Protein AF-A0A1Y5IGD1-F1 (afdb_monomer_lite)

Foldseek 3Di:
DDDDDDPDDDDDDFDPDDPGPVVVVVVVVVVVVVVVVQVVVCVVVVDHVCVVVVHDDDPDDPPDD

Sequence (65 aa):
EGVPPPPFAPTIEPATFGFVENAERANARASMVGWWALLLVEAVAGKGILELAGVTVGKGINFTF

pLDDT: mean 84.93, std 11.02, range [50.09, 97.38]

Radius of gyration: 24.73 Å; chains: 1; bounding box: 55×29×65 Å

Secondary structure (DSSP, 8-state):
-PPPPPSS---PPPP-SSS-HHHHHHHHHHHHHHHHHHHHHHHHHSS-HHHHTT-----S-----

Structure (mmCIF, N/CA/C/O backbone):
data_AF-A0A1Y5IGD1-F1
#
_entry.id   AF-A0A1Y5IGD1-F1
#
loop_
_atom_site.group_PDB
_atom_site.id
_atom_site.type_symbol
_atom_site.label_atom_id
_atom_site.label_alt_id
_atom_site.label_comp_id
_atom_site.label_asym_id
_atom_site.label_entity_id
_atom_site.label_seq_id
_atom_site.pdbx_PDB_ins_code
_atom_site.Cartn_x
_atom_site.Cartn_y
_atom_site.Cartn_z
_atom_site.occupancy
_atom_site.B_iso_or_equiv
_atom_site.auth_seq_id
_atom_site.auth_comp_id
_atom_site.auth_asym_id
_atom_site.auth_atom_id
_atom_site.pdbx_PDB_model_num
ATOM 1 N N . GLU A 1 1 ? 41.666 16.316 -34.521 1.00 50.09 1 GLU A N 1
ATOM 2 C CA . GLU A 1 1 ? 40.237 16.112 -34.839 1.00 50.09 1 GLU A CA 1
ATOM 3 C C . GLU A 1 1 ? 39.672 15.022 -33.946 1.00 50.09 1 GLU A C 1
ATOM 5 O O . GLU A 1 1 ? 40.378 14.058 -33.674 1.00 50.09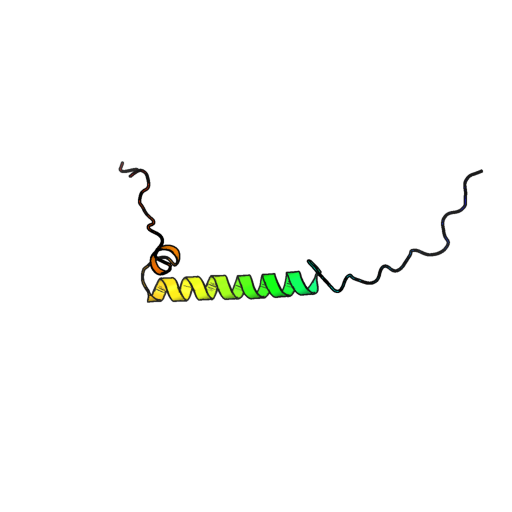 1 GLU A O 1
ATOM 10 N N . GLY A 1 2 ? 38.469 15.228 -33.407 1.00 73.44 2 GLY A N 1
ATOM 11 C CA . GLY A 1 2 ? 37.815 14.300 -32.482 1.00 73.44 2 GLY A CA 1
ATOM 12 C C . GLY A 1 2 ? 36.998 13.236 -33.212 1.00 73.44 2 GLY A C 1
ATOM 13 O O . GLY A 1 2 ? 36.544 13.458 -34.331 1.00 73.44 2 GLY A O 1
ATOM 14 N N . VAL A 1 3 ? 36.832 12.081 -32.565 1.00 79.69 3 VAL A N 1
ATOM 15 C CA . VAL A 1 3 ? 36.079 10.931 -33.088 1.00 79.69 3 VAL A CA 1
ATOM 16 C C . VAL A 1 3 ? 34.624 11.339 -33.356 1.00 79.69 3 VAL A C 1
ATOM 18 O O . VAL A 1 3 ? 34.019 11.980 -32.491 1.00 79.69 3 VAL A O 1
ATOM 21 N N . PRO A 1 4 ? 34.050 10.992 -34.524 1.00 80.50 4 PRO A N 1
ATOM 22 C CA . PRO A 1 4 ? 32.665 11.321 -34.831 1.00 80.50 4 PRO A CA 1
ATOM 23 C C . PRO A 1 4 ? 31.705 10.614 -33.861 1.00 80.50 4 PRO A C 1
ATOM 25 O O . PRO A 1 4 ? 31.968 9.478 -33.452 1.00 80.50 4 PRO A O 1
ATOM 28 N N . PRO A 1 5 ? 30.593 11.265 -33.481 1.00 79.19 5 PRO A N 1
ATOM 29 C CA . PRO A 1 5 ? 29.605 10.654 -32.606 1.00 79.19 5 PRO A CA 1
ATOM 30 C C . PRO A 1 5 ? 28.977 9.415 -33.270 1.00 79.19 5 PRO A C 1
ATOM 32 O O . PRO A 1 5 ? 28.844 9.374 -34.497 1.00 79.19 5 PRO A O 1
ATOM 35 N N . PRO A 1 6 ? 28.595 8.395 -32.479 1.00 80.38 6 PRO A N 1
ATOM 36 C CA . PRO A 1 6 ? 28.010 7.173 -33.009 1.00 80.38 6 PRO A CA 1
ATOM 37 C C . PRO A 1 6 ? 26.703 7.474 -33.766 1.00 80.38 6 PRO A C 1
ATOM 39 O O . PRO A 1 6 ? 25.900 8.284 -33.301 1.00 80.38 6 PRO A O 1
ATOM 42 N N . PRO A 1 7 ? 26.464 6.818 -34.916 1.00 79.12 7 PRO A N 1
ATOM 43 C CA . PRO A 1 7 ? 25.348 7.138 -35.810 1.00 79.12 7 PRO A CA 1
ATOM 44 C C . PRO A 1 7 ? 23.966 6.784 -35.243 1.00 79.12 7 PRO A C 1
ATOM 46 O O . PRO A 1 7 ? 22.959 7.248 -35.770 1.00 79.12 7 PRO A O 1
ATOM 49 N N . PHE A 1 8 ? 23.901 5.980 -34.177 1.00 78.94 8 PHE A N 1
ATOM 50 C CA . PHE A 1 8 ? 22.651 5.533 -33.571 1.00 78.94 8 PHE A CA 1
ATOM 51 C C . PHE A 1 8 ? 22.730 5.589 -32.048 1.00 78.94 8 PHE A C 1
ATOM 53 O O . PHE A 1 8 ? 23.742 5.221 -31.449 1.00 78.94 8 PHE A O 1
ATOM 60 N N . ALA A 1 9 ? 21.634 6.022 -31.425 1.00 77.50 9 ALA A N 1
ATOM 61 C CA . ALA A 1 9 ? 21.452 5.886 -29.990 1.00 77.50 9 ALA A CA 1
ATOM 62 C C . ALA A 1 9 ? 21.208 4.402 -29.654 1.00 77.50 9 ALA A C 1
ATOM 64 O O . ALA A 1 9 ? 20.387 3.765 -30.320 1.00 77.50 9 ALA A O 1
ATOM 65 N N . PRO A 1 10 ? 21.890 3.830 -28.647 1.00 74.50 10 PRO A N 1
ATOM 66 C CA . PRO A 1 10 ? 21.625 2.465 -28.224 1.00 74.50 10 PRO A CA 1
ATOM 67 C C . PRO A 1 10 ? 20.213 2.375 -27.635 1.00 74.50 10 PRO A C 1
ATOM 69 O O . PRO A 1 10 ? 19.872 3.078 -26.684 1.00 74.50 10 PRO A O 1
ATOM 72 N N . THR A 1 11 ? 19.384 1.498 -28.196 1.00 73.00 11 THR A N 1
ATOM 73 C CA . THR A 1 11 ? 18.097 1.118 -27.611 1.00 73.00 11 THR A CA 1
ATOM 74 C C . THR A 1 11 ? 18.359 0.211 -26.416 1.00 73.00 11 THR A C 1
ATOM 76 O O . THR A 1 11 ? 18.702 -0.957 -26.583 1.00 73.00 11 THR A O 1
ATOM 79 N N . ILE A 1 12 ? 18.243 0.760 -25.208 1.00 72.81 12 ILE A N 1
ATOM 80 C CA . ILE A 1 12 ? 18.333 -0.016 -23.970 1.00 72.81 12 ILE A CA 1
ATOM 81 C C . ILE A 1 12 ? 16.984 -0.707 -23.759 1.00 72.81 12 ILE A C 1
ATOM 83 O O . ILE A 1 12 ? 15.956 -0.038 -23.650 1.00 72.81 12 ILE A O 1
ATOM 87 N N . GLU A 1 13 ? 16.978 -2.040 -23.726 1.00 75.75 13 GLU A N 1
ATOM 88 C CA . GLU A 1 13 ? 15.782 -2.794 -23.355 1.00 75.75 13 GLU A CA 1
ATOM 89 C C . GLU A 1 13 ? 15.424 -2.507 -21.889 1.00 75.75 13 GLU A C 1
ATOM 91 O O . GLU A 1 13 ? 16.315 -2.467 -21.032 1.00 75.75 13 GLU A O 1
ATOM 96 N N . PRO A 1 14 ? 14.138 -2.284 -21.568 1.00 76.44 14 PRO A N 1
ATOM 97 C CA . PRO A 1 14 ? 13.737 -2.017 -20.199 1.00 76.44 14 PRO A CA 1
ATOM 98 C C . PRO A 1 14 ? 14.067 -3.228 -19.325 1.00 76.44 14 PRO A C 1
ATOM 100 O O . PRO A 1 14 ? 13.736 -4.369 -19.659 1.00 76.44 14 PRO A O 1
ATOM 103 N N . ALA A 1 15 ? 14.704 -2.974 -18.181 1.00 76.75 15 ALA A N 1
ATOM 104 C CA . ALA A 1 15 ? 14.967 -4.016 -17.203 1.00 76.75 15 ALA A CA 1
ATOM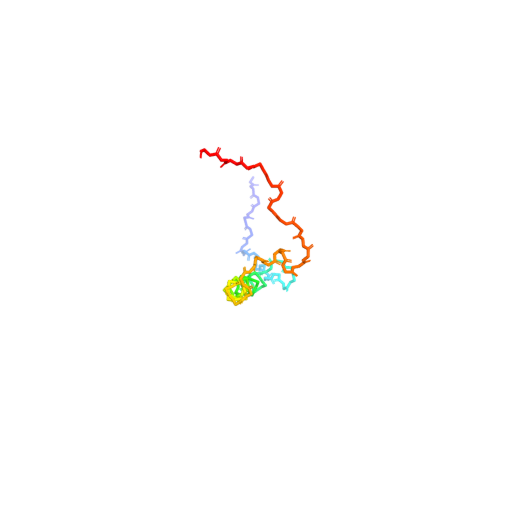 105 C C . ALA A 1 15 ? 13.644 -4.690 -16.808 1.00 76.75 15 ALA A C 1
ATOM 107 O O . ALA A 1 15 ? 12.635 -4.023 -16.578 1.00 76.75 15 ALA A O 1
ATOM 108 N N . THR A 1 16 ? 13.640 -6.020 -16.748 1.00 77.44 16 THR A N 1
ATOM 109 C CA . THR A 1 16 ? 12.452 -6.815 -16.391 1.00 77.44 16 THR A CA 1
ATOM 110 C C . THR A 1 16 ? 12.431 -7.200 -14.911 1.00 77.44 16 THR A C 1
ATOM 112 O O . THR A 1 16 ? 11.419 -7.694 -14.421 1.00 77.44 16 THR A O 1
ATOM 115 N N . PHE A 1 17 ? 13.537 -6.982 -14.192 1.00 77.31 17 PHE A N 1
ATOM 116 C CA . PHE A 1 17 ? 13.723 -7.410 -12.808 1.00 77.31 17 PHE A CA 1
ATOM 117 C C . PHE A 1 17 ? 14.181 -6.251 -11.914 1.00 77.31 17 PHE A C 1
ATOM 119 O O . PHE A 1 17 ? 15.072 -5.491 -12.288 1.00 77.31 17 PHE A O 1
ATOM 126 N N . GLY A 1 18 ? 13.587 -6.140 -10.722 1.00 84.56 18 GLY A N 1
ATOM 127 C CA . GLY A 1 18 ? 13.883 -5.098 -9.733 1.00 84.56 18 GLY A CA 1
ATOM 128 C C . GLY A 1 18 ? 12.825 -3.991 -9.675 1.00 84.56 18 GLY A C 1
ATOM 129 O O . GLY A 1 18 ? 11.639 -4.238 -9.900 1.00 84.56 18 GLY A O 1
ATOM 130 N N . PHE A 1 19 ? 13.260 -2.768 -9.359 1.00 83.19 19 PHE A N 1
ATOM 131 C CA . PHE A 1 19 ? 12.420 -1.562 -9.358 1.00 83.19 19 PHE A CA 1
ATOM 132 C C . PHE A 1 19 ? 12.207 -1.071 -10.790 1.00 83.19 19 PHE A C 1
ATOM 134 O O . PHE A 1 19 ? 12.821 -0.116 -11.254 1.00 83.19 19 PHE A O 1
ATOM 141 N N . VAL A 1 20 ? 11.388 -1.818 -11.516 1.00 87.69 20 VAL A N 1
ATOM 142 C CA . VAL A 1 20 ? 10.998 -1.523 -12.893 1.00 87.69 20 VAL A CA 1
ATOM 143 C C . VAL A 1 20 ? 9.645 -0.825 -12.871 1.00 87.69 20 VAL A C 1
ATOM 145 O O . VAL A 1 20 ? 8.831 -1.107 -11.990 1.00 87.69 20 VAL A O 1
ATOM 148 N N . GLU A 1 21 ? 9.353 0.029 -13.853 1.00 87.00 21 GLU A N 1
ATOM 149 C CA . GLU A 1 21 ? 8.144 0.871 -13.823 1.00 87.00 21 GLU A CA 1
ATOM 150 C C . GLU A 1 21 ? 6.849 0.056 -13.629 1.00 87.00 21 GLU A C 1
ATOM 152 O O . GLU A 1 21 ? 5.932 0.465 -12.916 1.00 87.00 21 GLU A O 1
ATOM 157 N N . ASN A 1 22 ? 6.786 -1.150 -14.202 1.00 88.00 22 ASN A N 1
ATOM 158 C CA . ASN A 1 22 ? 5.656 -2.060 -14.009 1.00 88.00 22 ASN A CA 1
ATOM 159 C C . ASN A 1 22 ? 5.517 -2.538 -12.554 1.00 88.00 22 ASN A C 1
ATOM 161 O O . ASN A 1 22 ? 4.401 -2.582 -12.032 1.00 88.00 22 ASN A O 1
ATOM 165 N N . ALA A 1 23 ? 6.628 -2.880 -11.897 1.00 90.62 23 ALA A N 1
ATOM 166 C CA . ALA A 1 23 ? 6.642 -3.319 -10.504 1.00 90.62 23 ALA A CA 1
ATOM 167 C C . ALA A 1 23 ? 6.306 -2.160 -9.558 1.00 90.62 23 ALA A C 1
ATOM 169 O O . ALA A 1 23 ? 5.504 -2.322 -8.640 1.00 90.62 23 ALA A O 1
ATOM 170 N N . GLU A 1 24 ? 6.842 -0.969 -9.818 1.00 92.50 24 GLU A N 1
ATOM 171 C CA . GLU A 1 24 ? 6.530 0.235 -9.046 1.00 92.50 24 GLU A CA 1
ATOM 172 C C . GLU A 1 24 ? 5.055 0.620 -9.173 1.00 92.50 24 GLU A C 1
ATOM 174 O O . GLU A 1 24 ? 4.385 0.869 -8.168 1.00 92.50 24 GLU A O 1
ATOM 179 N N . ARG A 1 25 ? 4.504 0.579 -10.392 1.00 93.75 25 ARG A N 1
ATOM 180 C CA . ARG A 1 25 ? 3.082 0.843 -10.639 1.00 93.75 25 ARG A CA 1
ATOM 181 C C . ARG A 1 25 ? 2.183 -0.180 -9.941 1.00 93.75 25 ARG A C 1
ATOM 183 O O . ARG A 1 25 ? 1.128 0.196 -9.428 1.00 93.75 25 ARG A O 1
ATOM 190 N N . ALA A 1 26 ? 2.576 -1.453 -9.906 1.00 93.62 26 ALA A N 1
ATOM 191 C CA . ALA A 1 26 ? 1.844 -2.487 -9.177 1.00 93.62 26 ALA A CA 1
ATOM 192 C C . ALA A 1 26 ? 1.893 -2.255 -7.657 1.00 93.62 26 ALA A C 1
ATOM 194 O O . ALA A 1 26 ? 0.843 -2.242 -7.011 1.00 93.62 26 ALA A O 1
ATOM 195 N N . ASN A 1 27 ? 3.078 -1.982 -7.105 1.00 95.75 27 ASN A N 1
ATOM 196 C CA . ASN A 1 27 ? 3.262 -1.691 -5.682 1.00 95.75 27 ASN A CA 1
ATOM 197 C C . ASN A 1 27 ? 2.487 -0.442 -5.244 1.00 95.75 27 ASN A C 1
ATOM 199 O O . ASN A 1 27 ? 1.841 -0.460 -4.199 1.00 95.75 27 ASN A O 1
ATOM 203 N N . ALA A 1 28 ? 2.481 0.613 -6.061 1.00 95.88 28 ALA A N 1
ATOM 204 C CA . ALA A 1 28 ? 1.727 1.833 -5.785 1.00 95.88 28 ALA A CA 1
ATOM 205 C C . ALA A 1 28 ? 0.208 1.594 -5.776 1.00 95.88 28 ALA A C 1
ATOM 207 O O . ALA A 1 28 ? -0.507 2.110 -4.922 1.00 95.88 28 ALA A O 1
ATOM 208 N N . ARG A 1 29 ? -0.315 0.778 -6.698 1.00 97.06 29 ARG A N 1
ATOM 209 C CA . ARG A 1 29 ? -1.745 0.421 -6.696 1.00 97.06 29 ARG A CA 1
ATOM 210 C C . ARG A 1 29 ? -2.110 -0.413 -5.471 1.00 97.06 29 ARG A C 1
ATOM 212 O O . ARG A 1 29 ? -3.134 -0.155 -4.842 1.00 97.06 29 ARG A O 1
ATOM 219 N N . ALA A 1 30 ? -1.264 -1.379 -5.118 1.00 97.12 30 ALA A N 1
ATOM 220 C CA . ALA A 1 30 ? -1.455 -2.195 -3.927 1.00 97.12 30 ALA A CA 1
ATOM 221 C C . ALA A 1 30 ? -1.415 -1.348 -2.646 1.00 97.12 30 ALA A C 1
ATOM 223 O O . ALA A 1 30 ? -2.253 -1.549 -1.769 1.00 97.12 30 ALA A O 1
ATOM 224 N N . SER A 1 31 ? -0.513 -0.366 -2.551 1.00 96.81 31 SER A N 1
ATOM 225 C CA . SER A 1 31 ? -0.430 0.517 -1.384 1.00 96.81 31 SER A CA 1
ATOM 226 C C . SER A 1 31 ? -1.647 1.436 -1.255 1.00 96.81 31 SER A C 1
ATOM 228 O O . SER A 1 31 ? -2.157 1.597 -0.148 1.00 96.81 31 SER A O 1
ATOM 230 N N . MET A 1 32 ? -2.177 1.969 -2.364 1.00 97.12 32 MET A N 1
ATOM 231 C CA . MET A 1 32 ? -3.410 2.770 -2.352 1.00 97.12 32 MET A CA 1
ATOM 232 C C . MET A 1 32 ? -4.604 1.970 -1.822 1.00 97.12 32 MET A C 1
ATOM 234 O O . MET A 1 32 ? -5.345 2.457 -0.969 1.00 97.12 32 MET A O 1
ATOM 238 N N . VAL A 1 33 ? -4.784 0.733 -2.297 1.00 97.38 33 VAL A N 1
ATOM 239 C CA . VAL A 1 33 ? -5.861 -0.149 -1.819 1.00 97.38 33 VAL A CA 1
ATOM 240 C C . VAL A 1 33 ? -5.623 -0.561 -0.365 1.00 97.38 33 VAL A C 1
ATOM 242 O O . VAL A 1 33 ? -6.550 -0.524 0.442 1.00 97.38 33 VAL A O 1
ATOM 245 N N . GLY A 1 34 ? -4.382 -0.905 -0.014 1.00 96.25 34 GLY A N 1
ATOM 246 C CA . GLY A 1 34 ? -3.995 -1.294 1.340 1.00 96.25 34 GLY A CA 1
ATOM 247 C C . GLY A 1 34 ? -4.258 -0.196 2.367 1.00 96.25 34 GLY A C 1
ATOM 248 O O . GLY A 1 34 ? -4.774 -0.489 3.440 1.00 96.25 34 GLY A O 1
ATOM 249 N N . TRP A 1 35 ? -3.990 1.065 2.021 1.0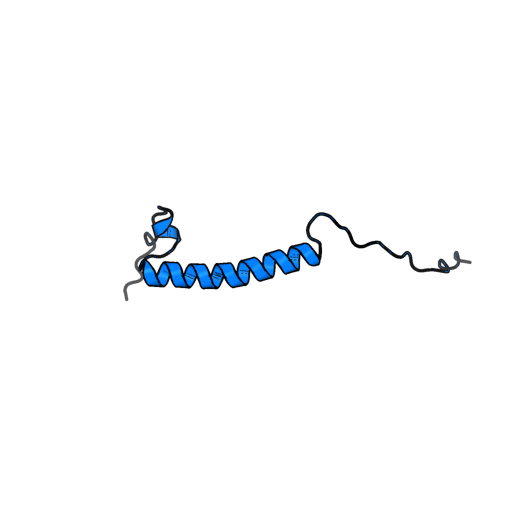0 95.69 35 TRP A N 1
ATOM 250 C CA . TRP A 1 35 ? -4.272 2.208 2.889 1.00 95.69 35 TRP A CA 1
ATOM 251 C C . TRP A 1 35 ? -5.76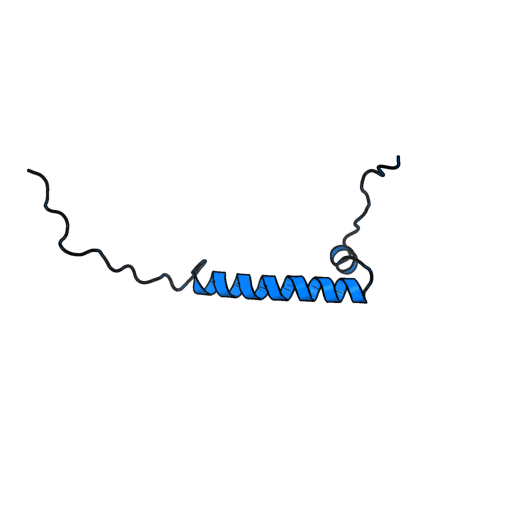2 2.327 3.227 1.00 95.69 35 TRP A C 1
ATOM 253 O O . TRP A 1 35 ? -6.133 2.420 4.394 1.00 95.69 35 TRP A O 1
ATOM 263 N N . TRP A 1 36 ? -6.633 2.257 2.220 1.00 96.81 36 TRP A N 1
ATOM 264 C CA . TRP A 1 36 ? -8.078 2.327 2.444 1.00 96.81 36 TRP A CA 1
ATOM 265 C C . TRP A 1 36 ? -8.623 1.112 3.194 1.00 96.81 36 TRP A C 1
ATOM 267 O O . TRP A 1 36 ? -9.477 1.263 4.067 1.00 96.81 36 TRP A O 1
ATOM 277 N N . ALA A 1 37 ? -8.119 -0.084 2.888 1.00 95.88 37 ALA A N 1
ATOM 278 C CA . ALA A 1 37 ? -8.489 -1.296 3.609 1.00 95.88 37 ALA A CA 1
ATOM 279 C C . ALA A 1 37 ? -8.095 -1.211 5.092 1.00 95.88 37 ALA A C 1
ATOM 281 O O . ALA A 1 37 ? -8.880 -1.593 5.956 1.00 95.88 37 ALA A O 1
ATOM 282 N N . LEU A 1 38 ? -6.913 -0.663 5.385 1.00 95.25 38 LEU A N 1
ATOM 283 C CA . LEU A 1 38 ? -6.428 -0.453 6.745 1.00 95.25 38 LEU A CA 1
ATOM 284 C C . LEU A 1 38 ? -7.359 0.485 7.519 1.00 95.25 38 LEU A C 1
ATOM 286 O O . LEU A 1 38 ? -7.812 0.112 8.598 1.00 95.25 38 LEU A O 1
ATOM 290 N N . LEU A 1 39 ? -7.730 1.632 6.941 1.00 94.50 39 LEU A N 1
ATOM 291 C CA . LEU A 1 39 ? -8.674 2.565 7.570 1.00 94.50 39 LEU A CA 1
ATOM 292 C C . LEU A 1 39 ? -10.034 1.916 7.860 1.00 94.50 39 LEU A C 1
ATOM 294 O O . LEU A 1 39 ? -10.622 2.157 8.911 1.00 94.50 39 LEU A O 1
ATOM 298 N N . LEU A 1 40 ? -10.537 1.079 6.947 1.00 96.19 40 LEU A N 1
ATOM 299 C CA . LEU A 1 40 ? -11.796 0.363 7.153 1.00 96.19 40 LEU A CA 1
ATOM 300 C C . LEU A 1 40 ? -11.689 -0.623 8.322 1.00 96.19 40 LEU A C 1
ATOM 302 O O . LEU A 1 40 ? -12.581 -0.674 9.168 1.00 96.19 40 LEU A O 1
ATOM 306 N N . VAL A 1 41 ? -10.593 -1.380 8.397 1.00 95.56 41 VAL A N 1
ATOM 307 C CA . VAL A 1 41 ? -10.340 -2.316 9.501 1.00 95.56 41 VAL A CA 1
ATOM 308 C C . VAL A 1 41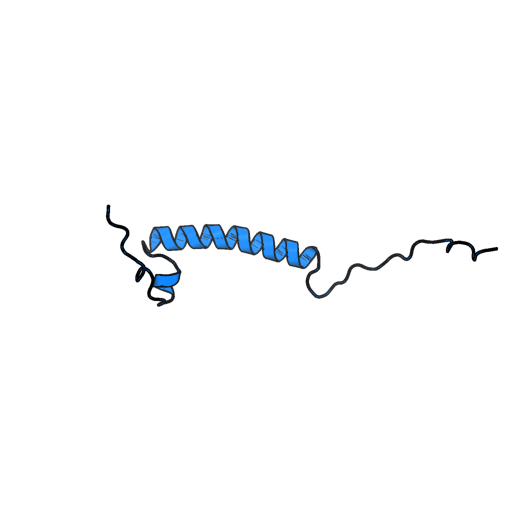 ? -10.224 -1.575 10.833 1.00 95.56 41 VAL A C 1
ATOM 310 O O . VAL A 1 41 ? -10.851 -1.990 11.807 1.00 95.56 41 VAL A O 1
ATOM 313 N N . GLU A 1 42 ? -9.486 -0.465 10.879 1.00 94.06 42 GLU A N 1
ATOM 314 C CA . GLU A 1 42 ? -9.366 0.368 12.081 1.00 94.06 42 GLU A CA 1
ATOM 315 C C . GLU A 1 42 ? -10.716 0.958 12.505 1.00 94.06 42 GLU A C 1
ATOM 317 O O . GLU A 1 42 ? -11.037 0.955 13.694 1.00 94.06 42 GLU A O 1
ATOM 322 N N . ALA A 1 43 ? -11.548 1.388 11.551 1.00 94.25 43 ALA A N 1
ATOM 323 C CA . ALA A 1 43 ? -12.883 1.910 11.834 1.00 94.25 43 ALA A CA 1
ATOM 324 C C . ALA A 1 43 ? -13.813 0.851 12.451 1.00 94.25 43 ALA A C 1
ATOM 326 O O . ALA A 1 43 ? -14.586 1.166 13.353 1.00 94.25 43 ALA A O 1
ATOM 327 N N . VAL A 1 44 ? -13.730 -0.405 11.996 1.00 95.12 44 VAL A N 1
ATOM 328 C CA . VAL A 1 44 ? -14.530 -1.514 12.547 1.00 95.12 44 VAL A CA 1
ATOM 329 C C . VAL A 1 44 ? -13.990 -1.980 13.902 1.00 95.12 44 VAL A C 1
ATOM 331 O O . VAL A 1 44 ? -14.770 -2.283 14.803 1.00 95.12 44 VAL A O 1
ATOM 334 N N . ALA A 1 45 ? -12.668 -2.048 14.063 1.00 93.00 45 ALA A N 1
ATOM 335 C CA . ALA A 1 45 ? -12.036 -2.532 15.288 1.00 93.00 45 ALA A CA 1
ATOM 336 C C . ALA A 1 45 ? -12.004 -1.486 16.418 1.00 93.00 45 ALA A C 1
ATOM 338 O O . ALA A 1 45 ? -11.876 -1.854 17.588 1.00 93.00 45 ALA A O 1
ATOM 339 N N . GLY A 1 46 ? -12.079 -0.194 16.081 1.00 91.06 46 GLY A N 1
ATOM 340 C CA . GLY A 1 46 ? -11.987 0.918 17.031 1.00 91.06 46 GLY A CA 1
ATOM 341 C C . GLY A 1 46 ? -10.611 1.069 17.692 1.00 91.06 46 GLY A C 1
ATOM 342 O O . GLY A 1 46 ? -10.495 1.746 18.710 1.00 91.06 46 GLY A O 1
ATOM 343 N N . LYS A 1 47 ? -9.581 0.411 17.149 1.00 89.25 47 LYS A N 1
ATOM 344 C CA . LYS A 1 47 ? -8.194 0.419 17.634 1.00 89.25 47 LYS A CA 1
ATOM 345 C C . LYS A 1 47 ? -7.253 0.548 16.446 1.00 89.25 47 LYS A C 1
ATOM 347 O O . LYS A 1 47 ? -7.540 0.005 15.380 1.00 89.25 47 LYS A O 1
ATOM 352 N N . GLY A 1 48 ? -6.128 1.233 16.642 1.00 90.06 48 GLY A N 1
ATOM 353 C CA . GLY A 1 48 ? -5.110 1.368 15.601 1.00 90.06 48 GLY A CA 1
ATOM 354 C C . GLY A 1 48 ? -4.472 0.024 15.244 1.00 90.06 48 GLY A C 1
ATOM 355 O O . GLY A 1 48 ? -4.369 -0.875 16.085 1.00 90.06 48 GLY A O 1
ATOM 356 N N . ILE A 1 49 ? -3.982 -0.115 14.012 1.00 90.75 49 ILE A N 1
ATOM 357 C CA . ILE A 1 49 ? -3.416 -1.377 13.518 1.00 90.75 49 ILE A CA 1
ATOM 358 C C . ILE A 1 49 ? -2.206 -1.848 14.331 1.00 90.75 49 ILE A C 1
ATOM 360 O O . ILE A 1 49 ? -1.991 -3.045 14.491 1.00 90.75 49 ILE A O 1
ATOM 364 N N . LEU A 1 50 ? -1.438 -0.913 14.891 1.00 91.00 50 LEU A N 1
ATOM 365 C CA . LEU A 1 50 ? -0.302 -1.228 15.754 1.00 91.00 50 LEU A CA 1
ATOM 366 C C . LEU A 1 50 ? -0.755 -1.886 17.062 1.00 91.00 50 LEU A C 1
ATOM 368 O O . LEU A 1 50 ? -0.137 -2.852 17.506 1.00 91.00 50 LEU A O 1
ATOM 372 N N . GLU A 1 51 ? -1.864 -1.424 17.638 1.00 90.38 51 GLU A N 1
ATOM 373 C CA . GLU A 1 51 ? -2.451 -2.044 18.827 1.00 90.38 51 GLU A CA 1
ATOM 374 C C . GLU A 1 51 ? -3.024 -3.427 18.499 1.00 90.38 51 GLU A C 1
ATOM 376 O O . GLU A 1 51 ? -2.865 -4.361 19.285 1.00 90.38 51 GLU A O 1
ATOM 381 N N . LEU A 1 52 ? -3.629 -3.587 17.314 1.00 89.00 52 LEU A N 1
ATOM 382 C CA . LEU A 1 52 ? -4.100 -4.886 16.819 1.00 89.00 52 LEU A CA 1
ATOM 383 C C . LEU A 1 52 ? -2.947 -5.868 16.566 1.00 89.00 52 LEU A C 1
ATOM 385 O O . LEU A 1 52 ? -3.092 -7.061 16.822 1.00 89.00 52 LEU A O 1
ATOM 389 N N . ALA A 1 53 ? -1.789 -5.374 16.125 1.00 90.75 53 ALA A N 1
ATOM 390 C CA . ALA A 1 53 ? -0.565 -6.154 15.960 1.00 90.75 53 ALA A CA 1
ATOM 391 C C . ALA A 1 53 ? 0.145 -6.470 17.296 1.00 90.75 53 ALA A C 1
ATOM 393 O O . ALA A 1 53 ? 1.204 -7.098 17.293 1.00 90.75 53 ALA A O 1
ATOM 394 N N . GLY A 1 54 ? -0.410 -6.044 18.438 1.00 89.38 54 GLY A N 1
ATOM 395 C CA . GLY A 1 54 ? 0.146 -6.298 19.771 1.00 89.38 54 GLY A CA 1
ATOM 396 C C . GLY A 1 54 ? 1.278 -5.351 20.176 1.00 89.38 54 GLY A C 1
ATOM 397 O O . GLY A 1 54 ? 1.921 -5.561 21.207 1.00 89.38 54 GLY A O 1
ATOM 398 N N . VAL A 1 55 ? 1.528 -4.295 19.400 1.00 91.12 55 VAL A N 1
ATOM 399 C CA . VAL A 1 55 ? 2.494 -3.256 19.757 1.00 91.12 55 VAL A CA 1
ATOM 400 C C . VAL A 1 55 ? 1.833 -2.299 20.742 1.00 91.12 55 VAL A C 1
ATOM 402 O O . VAL A 1 55 ? 0.775 -1.734 20.473 1.00 91.12 55 VAL A O 1
ATOM 405 N N . THR A 1 56 ? 2.457 -2.084 21.903 1.00 85.88 56 THR A N 1
ATOM 406 C CA . THR A 1 56 ? 1.948 -1.102 22.869 1.00 85.88 56 THR A CA 1
ATOM 407 C C . THR A 1 56 ? 2.247 0.314 22.382 1.00 85.88 56 THR A C 1
ATOM 409 O O . THR A 1 56 ? 3.412 0.715 22.364 1.00 85.88 56 THR A O 1
ATOM 412 N N . VAL A 1 57 ? 1.208 1.069 22.031 1.00 82.81 57 VAL A N 1
ATOM 413 C CA . VAL A 1 57 ? 1.279 2.477 21.602 1.00 82.81 57 VAL A CA 1
ATOM 414 C C . VAL A 1 57 ? 0.738 3.386 22.722 1.00 82.81 57 VAL A C 1
ATOM 416 O O . VAL A 1 57 ? 0.146 2.900 23.682 1.00 82.81 57 VAL A O 1
ATOM 419 N N . GLY A 1 58 ? 1.000 4.698 22.673 1.00 77.88 58 GLY A N 1
ATOM 420 C CA . GLY A 1 58 ? 0.426 5.669 23.624 1.00 77.88 58 GLY A CA 1
ATOM 421 C C . GLY A 1 58 ? 1.220 5.904 24.917 1.00 77.88 58 GLY A C 1
ATOM 422 O O . GLY A 1 58 ? 0.781 6.662 25.772 1.00 77.88 58 GLY A O 1
ATOM 423 N N . LYS A 1 59 ? 2.423 5.331 25.058 1.00 76.44 59 LYS A N 1
ATOM 424 C CA . LYS A 1 59 ? 3.346 5.578 26.193 1.00 76.44 59 LYS A CA 1
ATOM 425 C C . LYS A 1 59 ? 4.177 6.869 26.040 1.00 76.44 59 LYS A C 1
ATOM 427 O O . LYS A 1 59 ? 5.316 6.933 26.494 1.00 76.44 59 LYS A O 1
ATOM 432 N N . GLY A 1 60 ? 3.647 7.855 25.317 1.00 74.75 60 GLY A N 1
ATOM 433 C CA . GLY A 1 60 ? 4.313 9.133 25.064 1.00 74.75 60 GLY A CA 1
ATOM 434 C C . GLY A 1 60 ? 4.189 10.112 26.233 1.00 74.75 60 GLY A C 1
ATOM 435 O O . GLY A 1 60 ? 3.575 9.820 27.256 1.00 74.75 60 GLY A O 1
ATOM 436 N N . ILE A 1 61 ? 4.775 11.298 26.070 1.00 72.69 61 ILE A N 1
ATOM 437 C CA . ILE A 1 61 ? 4.663 12.392 27.040 1.00 72.69 61 ILE A CA 1
ATOM 438 C C . ILE A 1 61 ? 3.221 12.924 26.993 1.00 72.69 61 ILE A C 1
ATOM 440 O O . ILE A 1 61 ? 2.749 13.328 25.932 1.00 72.69 61 ILE A O 1
ATOM 444 N N . ASN A 1 62 ? 2.521 12.921 28.131 1.00 65.94 62 ASN A N 1
ATOM 445 C CA . ASN A 1 62 ? 1.208 13.553 28.263 1.00 65.94 62 ASN A CA 1
ATOM 446 C C . ASN A 1 62 ? 1.375 15.077 28.178 1.00 65.94 62 ASN A C 1
ATOM 448 O O . ASN A 1 62 ? 1.667 15.726 29.181 1.00 65.94 62 ASN A O 1
ATOM 452 N N . PHE A 1 63 ? 1.197 15.654 26.990 1.00 65.81 63 PHE A N 1
ATOM 453 C CA . PHE A 1 63 ? 1.001 17.095 26.844 1.00 65.81 63 PHE A CA 1
ATOM 454 C C . PHE A 1 63 ? -0.427 17.434 27.282 1.00 65.81 63 PHE A C 1
ATOM 456 O O . PHE A 1 63 ? -1.330 17.591 26.466 1.00 65.81 63 PHE A O 1
ATOM 463 N N . THR A 1 64 ? -0.648 17.466 28.592 1.00 57.62 64 THR A N 1
ATOM 464 C CA . THR A 1 64 ? -1.826 18.100 29.186 1.00 57.62 64 THR A CA 1
ATOM 465 C C . THR A 1 64 ? -1.520 19.585 29.349 1.00 57.62 64 THR A C 1
ATOM 467 O O . THR A 1 64 ? -0.557 19.925 30.040 1.00 57.62 64 THR A O 1
ATOM 470 N N . PHE A 1 65 ? -2.314 20.442 28.7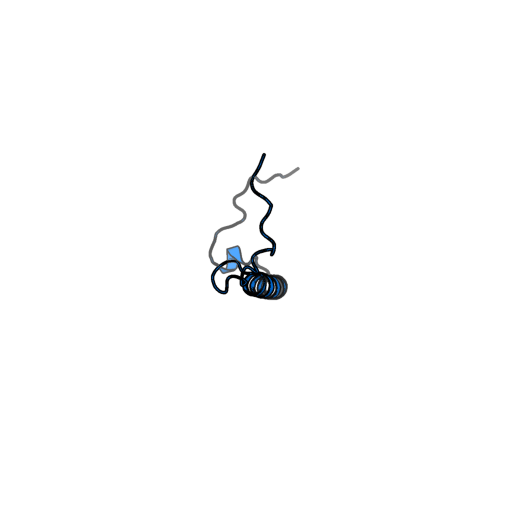09 1.00 54.66 65 PHE A N 1
ATOM 471 C CA . PHE A 1 65 ? -2.450 21.855 29.074 1.00 54.66 65 PHE A CA 1
ATOM 472 C C . PHE A 1 65 ? -3.694 22.007 29.946 1.00 54.66 65 PHE A C 1
ATOM 474 O O . PHE A 1 65 ? -4.682 21.291 29.653 1.00 54.66 65 PHE A O 1
#

Organism: Ostreococcus tauri (NCBI:txid70448)